Protein AF-A0A822G368-F1 (afdb_monomer_lite)

Secondary structure (DSSP, 8-state):
--HHHHHHHHHHHHHHHHHHHHHHHHHHHGGG-S-HHHHHHHHHHHHHHHHTT---TTHHHHHHHHHHGGG-S-HHHHHHHHHHHHHHH-

Radius of gyration: 15.66 Å; chains: 1; bounding box: 39×20×45 Å

Structure (mmCIF, N/CA/C/O backbone):
data_AF-A0A822G368-F1
#
_entry.id   AF-A0A822G368-F1
#
loop_
_atom_site.group_PDB
_atom_site.id
_atom_site.type_symbol
_atom_site.label_atom_id
_atom_site.label_alt_id
_atom_site.label_comp_id
_atom_site.label_asym_id
_atom_site.label_entity_id
_atom_site.label_seq_id
_atom_site.pdbx_PDB_ins_code
_atom_site.Cartn_x
_atom_site.Cartn_y
_atom_site.Cartn_z
_atom_site.occupancy
_atom_site.B_iso_or_equiv
_atom_site.auth_seq_id
_atom_site.auth_comp_id
_atom_site.auth_asym_id
_atom_site.auth_atom_id
_atom_site.pdbx_PDB_model_num
ATOM 1 N N . MET A 1 1 ? 26.615 -3.700 -20.131 1.00 64.62 1 MET A N 1
ATOM 2 C CA . MET A 1 1 ? 25.174 -3.724 -20.439 1.00 64.62 1 MET A CA 1
ATOM 3 C C . MET A 1 1 ? 24.980 -3.036 -21.778 1.00 64.62 1 MET A C 1
ATOM 5 O O . MET A 1 1 ? 25.448 -1.912 -21.935 1.00 64.62 1 MET A O 1
ATOM 9 N N . ARG A 1 2 ? 24.427 -3.733 -22.770 1.00 90.06 2 ARG A N 1
ATOM 10 C CA . ARG A 1 2 ? 24.129 -3.164 -24.095 1.00 90.06 2 ARG A CA 1
ATOM 11 C C . ARG A 1 2 ? 22.932 -2.220 -23.975 1.00 90.06 2 ARG A C 1
ATOM 13 O O . ARG A 1 2 ? 22.080 -2.439 -23.123 1.00 90.06 2 ARG A O 1
ATOM 20 N N . VAL A 1 3 ? 22.843 -1.196 -24.825 1.00 91.75 3 VAL A N 1
ATOM 21 C CA . VAL A 1 3 ? 21.751 -0.195 -24.785 1.00 91.75 3 VAL A CA 1
ATOM 22 C C . VAL A 1 3 ? 20.364 -0.855 -24.792 1.00 91.75 3 VAL A C 1
ATOM 24 O O . VAL A 1 3 ? 19.478 -0.434 -24.055 1.00 91.75 3 VAL A O 1
ATOM 27 N N . GLU A 1 4 ? 20.195 -1.937 -25.550 1.00 94.12 4 GLU A N 1
ATOM 28 C CA . GLU A 1 4 ? 18.952 -2.718 -25.622 1.00 94.12 4 GLU A CA 1
ATOM 29 C C . GLU A 1 4 ? 18.547 -3.338 -24.273 1.00 94.12 4 GLU A C 1
ATOM 31 O O . GLU A 1 4 ? 17.373 -3.306 -23.910 1.00 94.12 4 GLU A O 1
ATOM 36 N N . GLU A 1 5 ? 19.514 -3.838 -23.498 1.00 95.25 5 GLU A N 1
ATOM 37 C CA . GLU A 1 5 ? 19.284 -4.411 -22.163 1.00 95.25 5 GLU A CA 1
ATOM 38 C C . GLU A 1 5 ? 18.853 -3.327 -21.168 1.00 95.25 5 GLU A C 1
ATOM 40 O O . GLU A 1 5 ? 17.982 -3.556 -20.333 1.00 95.25 5 GLU A O 1
ATOM 45 N N . ILE A 1 6 ? 19.419 -2.120 -21.293 1.00 94.94 6 ILE A N 1
ATOM 46 C CA . ILE A 1 6 ? 19.026 -0.963 -20.478 1.00 94.94 6 ILE A CA 1
ATOM 47 C C . ILE A 1 6 ? 17.570 -0.586 -20.770 1.00 94.94 6 ILE A C 1
ATOM 49 O O . ILE A 1 6 ? 16.773 -0.408 -19.852 1.00 94.94 6 ILE A O 1
ATOM 53 N N . VAL A 1 7 ? 17.205 -0.496 -22.052 1.00 96.19 7 VAL A N 1
ATOM 54 C CA . VAL A 1 7 ? 15.834 -0.173 -22.473 1.00 96.19 7 VAL A CA 1
ATOM 55 C C . VAL A 1 7 ? 14.841 -1.232 -21.989 1.00 96.19 7 VAL A C 1
ATOM 57 O O . VAL A 1 7 ? 13.755 -0.873 -21.537 1.00 96.19 7 VAL A O 1
ATOM 60 N N . ALA A 1 8 ? 15.197 -2.518 -22.057 1.00 96.75 8 ALA A N 1
ATOM 61 C CA . ALA A 1 8 ? 14.363 -3.598 -21.535 1.00 96.75 8 ALA A CA 1
ATOM 62 C C . ALA A 1 8 ? 14.139 -3.462 -20.019 1.00 96.75 8 ALA A C 1
ATOM 64 O O . ALA A 1 8 ? 12.995 -3.480 -19.572 1.00 96.75 8 ALA A O 1
ATOM 65 N N . LEU A 1 9 ? 15.202 -3.201 -19.253 1.00 96.94 9 LEU A N 1
ATOM 66 C CA . LEU A 1 9 ? 15.114 -3.000 -17.805 1.00 96.94 9 LEU A CA 1
ATOM 67 C C . LEU A 1 9 ? 14.185 -1.833 -17.432 1.00 96.94 9 LEU A C 1
ATOM 69 O O . LEU A 1 9 ? 13.368 -1.956 -16.521 1.00 96.94 9 LEU A O 1
ATOM 73 N N . TYR A 1 10 ? 14.266 -0.708 -18.148 1.00 95.50 10 TYR A N 1
ATOM 74 C CA . TYR A 1 10 ? 13.356 0.418 -17.916 1.00 95.50 10 TYR A CA 1
ATOM 75 C C . TYR A 1 10 ? 11.902 0.078 -18.256 1.00 95.50 10 TYR A C 1
ATOM 77 O O . TYR A 1 10 ? 11.000 0.496 -17.532 1.00 95.50 10 TYR A O 1
ATOM 85 N N . LYS A 1 11 ? 11.654 -0.692 -19.324 1.00 97.12 11 LYS A N 1
ATOM 86 C CA . LYS A 1 11 ? 10.299 -1.149 -19.672 1.00 97.12 11 LYS A CA 1
ATOM 87 C C . LYS A 1 11 ? 9.710 -2.053 -18.593 1.00 97.12 11 LYS A C 1
ATOM 89 O O . LYS A 1 11 ? 8.545 -1.882 -18.242 1.00 97.12 11 LYS A O 1
ATOM 94 N N . ASP A 1 12 ? 10.509 -2.961 -18.044 1.00 97.19 12 ASP A N 1
ATOM 95 C CA . ASP A 1 12 ? 10.078 -3.827 -16.946 1.00 97.19 12 ASP A CA 1
ATOM 96 C C . ASP A 1 12 ? 9.780 -3.014 -15.681 1.00 97.19 12 ASP A C 1
ATOM 98 O O . ASP A 1 12 ? 8.761 -3.240 -15.028 1.00 97.19 12 ASP A O 1
ATOM 102 N N . GLY A 1 13 ? 10.608 -2.007 -15.382 1.00 94.12 13 GLY A N 1
ATOM 103 C CA . GLY A 1 13 ? 10.362 -1.069 -14.287 1.00 94.12 13 GLY A CA 1
ATOM 104 C C . GLY A 1 13 ? 9.054 -0.287 -14.447 1.00 94.12 13 GLY A C 1
ATOM 105 O O . GLY A 1 13 ? 8.279 -0.193 -13.498 1.00 94.12 13 GLY A O 1
ATOM 106 N N . LEU A 1 14 ? 8.765 0.225 -15.648 1.00 93.81 14 LEU A N 1
ATOM 107 C CA . LEU A 1 14 ? 7.497 0.909 -15.934 1.00 93.81 14 LEU A CA 1
ATOM 108 C C . LEU A 1 14 ? 6.298 -0.032 -15.783 1.00 93.81 14 LEU A C 1
ATOM 110 O O . LEU A 1 14 ? 5.330 0.310 -15.114 1.00 93.81 14 LEU A O 1
ATOM 114 N N . ARG A 1 15 ? 6.393 -1.256 -16.314 1.00 96.31 15 ARG A N 1
ATOM 115 C CA . ARG A 1 15 ? 5.332 -2.260 -16.172 1.00 96.31 15 ARG A CA 1
ATOM 116 C C . ARG A 1 15 ? 5.074 -2.624 -14.709 1.00 96.31 15 ARG A C 1
ATOM 118 O O . ARG A 1 15 ? 3.931 -2.848 -14.322 1.00 96.31 15 ARG A O 1
ATOM 125 N N . PHE A 1 16 ? 6.124 -2.703 -13.897 1.00 93.81 16 PHE A N 1
ATOM 126 C CA . PHE A 1 16 ? 5.991 -2.921 -12.461 1.00 93.81 16 PHE A CA 1
ATOM 127 C C . PHE A 1 16 ? 5.252 -1.763 -11.779 1.00 93.81 16 PHE A C 1
ATOM 129 O O . PHE A 1 16 ? 4.344 -2.009 -10.987 1.00 93.81 16 PHE A O 1
ATOM 136 N N . MET A 1 17 ? 5.575 -0.515 -12.133 1.00 92.56 17 MET A N 1
ATOM 137 C CA . MET A 1 17 ? 4.870 0.663 -11.618 1.00 92.56 17 MET A CA 1
ATOM 138 C C . MET A 1 17 ? 3.383 0.664 -11.995 1.00 92.56 17 MET A C 1
ATOM 140 O O . MET A 1 17 ? 2.547 0.889 -11.121 1.00 92.56 17 MET A O 1
ATOM 144 N N . ASP A 1 18 ? 3.046 0.316 -13.239 1.00 92.19 18 ASP A N 1
ATOM 145 C CA . ASP A 1 18 ? 1.652 0.217 -13.695 1.00 92.19 18 ASP A CA 1
ATOM 146 C C . ASP A 1 18 ? 0.856 -0.830 -12.899 1.00 92.19 18 ASP A C 1
ATOM 148 O O . ASP A 1 18 ? -0.324 -0.637 -12.594 1.00 92.19 18 ASP A O 1
ATOM 152 N N . LEU A 1 19 ? 1.486 -1.958 -12.553 1.00 93.62 19 LEU A N 1
ATOM 153 C CA . LEU A 1 19 ? 0.855 -3.001 -11.741 1.00 93.62 19 LEU A CA 1
ATOM 154 C C . LEU A 1 19 ? 0.618 -2.536 -10.303 1.00 93.62 19 LEU A C 1
ATOM 156 O O . LEU A 1 19 ? -0.429 -2.839 -9.731 1.00 93.62 19 LEU A O 1
ATOM 160 N N . ILE A 1 20 ? 1.559 -1.788 -9.723 1.00 93.25 20 ILE A N 1
ATOM 161 C CA . ILE A 1 20 ? 1.384 -1.210 -8.389 1.00 93.25 20 ILE A CA 1
ATOM 162 C C . ILE A 1 20 ? 0.247 -0.184 -8.399 1.00 93.25 20 ILE A C 1
ATOM 164 O O . ILE A 1 20 ? -0.569 -0.181 -7.478 1.00 93.25 20 ILE A O 1
ATOM 168 N N . GLU A 1 21 ? 0.162 0.671 -9.419 1.00 90.88 21 GLU A N 1
ATOM 169 C CA . GLU A 1 21 ? -0.921 1.654 -9.532 1.00 90.88 21 GLU A CA 1
ATOM 170 C C . GLU A 1 21 ? -2.297 0.976 -9.601 1.00 90.88 21 GLU A C 1
ATOM 172 O O . GLU A 1 21 ? -3.226 1.375 -8.896 1.00 90.88 21 GLU A O 1
ATOM 177 N N . GLN A 1 22 ? -2.421 -0.096 -10.384 1.00 91.19 22 GLN A N 1
ATOM 178 C CA . GLN A 1 22 ? -3.647 -0.897 -10.439 1.00 91.19 22 GLN A CA 1
ATOM 179 C C . GLN A 1 22 ? -3.950 -1.559 -9.089 1.00 91.19 22 GLN A C 1
ATOM 181 O O . GLN A 1 22 ? -5.083 -1.509 -8.608 1.00 91.19 22 GLN A O 1
ATOM 186 N N . ALA A 1 23 ? -2.935 -2.131 -8.435 1.00 91.56 23 ALA A N 1
ATOM 187 C CA . ALA A 1 23 ? -3.083 -2.740 -7.118 1.00 91.56 23 ALA A CA 1
ATOM 188 C C . ALA A 1 23 ? -3.518 -1.720 -6.056 1.00 91.56 23 ALA A C 1
ATOM 190 O O . ALA A 1 23 ? -4.326 -2.061 -5.194 1.00 91.56 23 ALA A O 1
ATOM 191 N N . ASN A 1 24 ? -3.054 -0.469 -6.140 1.00 90.75 24 ASN A N 1
ATOM 192 C CA . ASN A 1 24 ? -3.387 0.590 -5.188 1.00 90.75 24 ASN A CA 1
ATOM 193 C C . ASN A 1 24 ? -4.905 0.733 -4.993 1.00 90.75 24 AS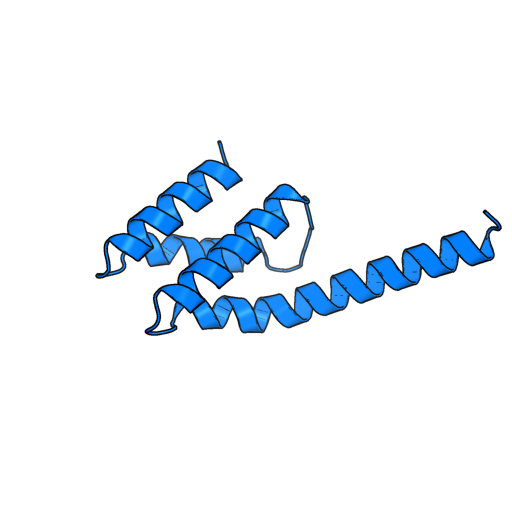N A C 1
ATOM 195 O O . ASN A 1 24 ? -5.379 0.782 -3.860 1.00 90.75 24 ASN A O 1
ATOM 199 N N . GLN A 1 25 ? -5.681 0.720 -6.082 1.00 85.88 25 GLN A N 1
ATOM 200 C CA . GLN A 1 25 ? -7.143 0.826 -6.007 1.00 85.88 25 GLN A CA 1
ATOM 201 C C . GLN A 1 25 ? -7.772 -0.328 -5.215 1.00 85.88 25 GLN A C 1
ATOM 203 O O . GLN A 1 25 ? -8.704 -0.119 -4.439 1.00 85.88 25 GLN A O 1
ATOM 208 N N . HIS A 1 26 ? -7.247 -1.542 -5.375 1.00 90.75 26 HIS A N 1
ATOM 209 C CA . HIS A 1 26 ? -7.718 -2.713 -4.642 1.00 90.75 26 HIS A CA 1
ATOM 210 C C . HIS A 1 26 ? -7.292 -2.680 -3.173 1.00 90.75 26 HIS A C 1
ATOM 212 O O . HIS A 1 26 ? -8.092 -3.010 -2.300 1.00 90.75 26 HIS A O 1
ATOM 218 N N . VAL A 1 27 ? -6.065 -2.240 -2.893 1.00 93.62 27 VAL A N 1
ATOM 219 C CA . VAL A 1 27 ? -5.526 -2.172 -1.530 1.00 93.62 27 VAL A CA 1
ATOM 220 C C . VAL A 1 27 ? -6.250 -1.116 -0.693 1.00 93.62 27 VAL A C 1
ATOM 222 O O . VAL A 1 27 ? -6.541 -1.373 0.470 1.00 93.62 27 VAL A O 1
ATOM 225 N N . VAL A 1 28 ? -6.632 0.028 -1.271 1.00 92.50 28 VAL A N 1
ATOM 226 C CA . VAL A 1 28 ? -7.447 1.036 -0.563 1.00 92.50 28 VAL A CA 1
ATOM 227 C C . VAL A 1 28 ? -8.767 0.447 -0.056 1.00 92.50 28 VAL A C 1
ATOM 229 O O . VAL A 1 28 ? -9.218 0.795 1.033 1.00 92.50 28 VAL A O 1
ATOM 232 N N . ASN A 1 29 ? -9.382 -0.482 -0.793 1.00 91.12 29 ASN A N 1
ATOM 233 C CA . ASN A 1 29 ? -10.638 -1.100 -0.362 1.00 91.12 29 ASN A CA 1
ATOM 234 C C . ASN A 1 29 ? -10.470 -1.987 0.881 1.00 91.12 29 ASN A C 1
ATOM 236 O O . ASN A 1 29 ? -11.431 -2.164 1.632 1.00 91.12 29 ASN A O 1
ATOM 240 N N . LEU A 1 30 ? -9.260 -2.495 1.137 1.00 92.31 30 LEU A N 1
ATOM 241 C CA . LEU A 1 30 ? -8.962 -3.308 2.318 1.00 92.31 30 LEU A CA 1
ATOM 242 C C . LEU A 1 30 ? -9.027 -2.507 3.622 1.00 92.31 30 LEU A C 1
ATOM 244 O O . LEU A 1 30 ? -9.189 -3.106 4.677 1.00 92.31 30 LEU A O 1
ATOM 248 N N . PHE A 1 31 ? -8.993 -1.172 3.569 1.00 90.00 31 PHE A N 1
ATOM 249 C CA . PHE A 1 31 ? -9.238 -0.318 4.737 1.00 90.00 31 PHE A CA 1
ATOM 250 C C . PHE A 1 31 ? -10.628 -0.505 5.350 1.00 90.00 31 PHE A C 1
ATOM 252 O O . PHE A 1 31 ? -10.813 -0.263 6.537 1.00 90.00 31 PHE A O 1
ATOM 259 N N . ASN A 1 32 ? -11.597 -0.946 4.547 1.00 86.56 32 ASN A N 1
ATOM 260 C CA . ASN A 1 32 ? -12.948 -1.252 5.009 1.00 86.56 32 ASN A CA 1
ATOM 261 C C . ASN A 1 32 ? -13.134 -2.746 5.318 1.00 86.56 32 ASN A C 1
ATOM 263 O O . ASN A 1 32 ? -14.264 -3.183 5.543 1.00 86.56 32 ASN A O 1
ATOM 267 N N . SER A 1 33 ? -12.062 -3.548 5.288 1.00 88.00 33 SER A N 1
ATOM 268 C CA . SER A 1 33 ? -12.156 -4.966 5.622 1.00 88.00 33 SER A CA 1
ATOM 269 C C . SER A 1 33 ? -12.507 -5.140 7.104 1.00 88.00 33 SER A C 1
ATOM 271 O O . SER A 1 33 ? -11.953 -4.442 7.957 1.00 88.00 33 SER A O 1
ATOM 273 N N . PRO A 1 34 ? -13.388 -6.095 7.454 1.00 79.75 34 PRO A N 1
ATOM 274 C CA . PRO A 1 34 ? -13.658 -6.431 8.848 1.00 79.75 34 PRO A CA 1
ATOM 275 C C . PRO A 1 34 ? -12.479 -7.150 9.519 1.00 79.75 34 PRO A C 1
ATOM 277 O O . PRO A 1 34 ? -12.522 -7.380 10.728 1.00 79.75 34 PRO A O 1
ATOM 280 N N . THR A 1 35 ? -11.448 -7.553 8.764 1.00 86.00 35 THR A N 1
ATOM 281 C CA . THR A 1 35 ? -10.292 -8.250 9.326 1.00 86.00 35 THR A CA 1
ATOM 282 C C . THR A 1 35 ? -9.140 -7.283 9.593 1.00 86.00 35 THR A C 1
ATOM 284 O O . THR A 1 35 ? -8.685 -6.538 8.725 1.00 86.00 35 THR A O 1
ATOM 287 N N . LEU A 1 36 ? -8.606 -7.343 10.815 1.00 85.00 36 LEU A N 1
ATOM 288 C CA . LEU A 1 36 ? -7.415 -6.585 11.201 1.00 85.00 36 LEU A CA 1
ATOM 289 C C . LEU A 1 36 ? -6.212 -6.909 10.301 1.00 85.00 36 LEU A C 1
ATOM 291 O O . LEU A 1 36 ? -5.391 -6.037 10.019 1.00 85.00 36 LEU A O 1
ATOM 295 N N . ALA A 1 37 ? -6.101 -8.166 9.860 1.00 90.00 37 ALA A N 1
ATOM 296 C CA . ALA A 1 37 ? -5.005 -8.626 9.017 1.00 90.00 37 ALA A CA 1
ATOM 297 C C . ALA A 1 37 ? -4.974 -7.888 7.672 1.00 90.00 37 ALA A C 1
ATOM 299 O O . ALA A 1 37 ? -3.910 -7.405 7.285 1.00 90.00 37 ALA A O 1
ATOM 300 N N . ASP A 1 38 ? -6.123 -7.739 7.009 1.00 91.06 38 ASP A N 1
ATOM 301 C CA . ASP A 1 38 ? -6.215 -7.035 5.726 1.00 91.06 38 ASP A CA 1
ATOM 302 C C . ASP A 1 38 ? -5.893 -5.548 5.886 1.00 91.06 38 ASP A C 1
ATOM 304 O O . ASP A 1 38 ? -5.093 -5.002 5.127 1.00 91.06 38 ASP A O 1
ATOM 308 N N . CYS A 1 39 ? -6.450 -4.903 6.920 1.00 88.44 39 CYS A N 1
ATOM 309 C CA . CYS A 1 39 ? -6.143 -3.509 7.240 1.00 88.44 39 CYS A CA 1
ATOM 310 C C . CYS A 1 39 ? -4.642 -3.310 7.463 1.00 88.44 39 CYS A C 1
ATOM 312 O O . CYS A 1 39 ? -4.046 -2.390 6.907 1.00 88.44 39 CYS A O 1
ATOM 314 N N . LYS A 1 40 ? -4.001 -4.193 8.236 1.00 89.56 40 LYS A N 1
ATOM 315 C CA . LYS A 1 40 ? -2.564 -4.106 8.505 1.00 89.56 40 LYS A CA 1
ATOM 316 C C . LYS A 1 40 ? -1.730 -4.301 7.238 1.00 89.56 40 LYS A C 1
ATOM 318 O O . LYS A 1 40 ? -0.808 -3.527 7.005 1.00 89.56 40 LYS A O 1
ATOM 323 N N . GLN A 1 41 ? -2.072 -5.281 6.403 1.00 92.25 41 GLN A N 1
ATOM 324 C CA . GLN A 1 41 ? -1.385 -5.500 5.127 1.00 92.25 41 GLN A CA 1
ATOM 325 C C . GLN A 1 41 ? -1.526 -4.298 4.187 1.00 92.25 41 GLN A C 1
ATOM 327 O O . GLN A 1 41 ? -0.554 -3.904 3.542 1.00 92.25 41 GLN A O 1
ATOM 332 N N . ALA A 1 42 ? -2.706 -3.675 4.147 1.00 93.50 42 ALA A N 1
ATOM 333 C CA . ALA A 1 42 ? -2.929 -2.466 3.368 1.00 93.50 42 ALA A CA 1
ATOM 334 C C . ALA A 1 42 ? -2.080 -1.297 3.877 1.00 93.50 42 ALA A C 1
ATOM 336 O O . ALA A 1 42 ? -1.446 -0.597 3.093 1.00 93.50 42 ALA A O 1
ATOM 337 N N . VAL A 1 43 ? -2.005 -1.114 5.193 1.00 92.06 43 VAL A N 1
ATOM 338 C CA . VAL A 1 43 ? -1.157 -0.091 5.814 1.00 92.06 43 VAL A CA 1
ATOM 339 C C . VAL A 1 43 ? 0.321 -0.322 5.497 1.00 92.06 43 VAL A C 1
ATOM 341 O O . VAL A 1 43 ? 1.007 0.604 5.061 1.00 92.06 43 VAL A O 1
ATOM 344 N N . ASP A 1 44 ? 0.807 -1.555 5.652 1.00 92.56 44 ASP A N 1
ATOM 345 C CA . ASP A 1 44 ? 2.195 -1.916 5.354 1.00 92.56 44 ASP A CA 1
ATOM 346 C C . ASP A 1 44 ? 2.539 -1.669 3.875 1.00 92.56 44 ASP A C 1
ATOM 348 O O . ASP A 1 44 ? 3.634 -1.191 3.566 1.00 92.56 44 ASP A O 1
ATOM 352 N N . PHE A 1 45 ? 1.598 -1.907 2.955 1.00 93.75 45 PHE A N 1
ATOM 353 C CA . PHE A 1 45 ? 1.754 -1.551 1.543 1.00 93.75 45 PHE A CA 1
ATOM 354 C C . PHE A 1 45 ? 2.046 -0.052 1.365 1.00 93.75 45 PHE A C 1
ATOM 356 O O . PHE A 1 45 ? 3.045 0.300 0.736 1.00 93.75 45 PHE A O 1
ATOM 363 N N . PHE A 1 46 ? 1.260 0.842 1.974 1.00 92.12 46 PHE A N 1
ATOM 364 C CA . PHE A 1 46 ? 1.475 2.293 1.861 1.00 92.12 46 PHE A CA 1
ATOM 365 C C . PHE A 1 46 ? 2.753 2.785 2.545 1.00 92.12 46 PHE A C 1
ATOM 367 O O . PHE A 1 46 ? 3.427 3.675 2.017 1.00 92.12 46 PHE A O 1
ATOM 374 N N . VAL A 1 47 ? 3.122 2.193 3.685 1.00 92.00 47 VAL A N 1
ATOM 375 C CA . VAL A 1 47 ? 4.407 2.473 4.345 1.00 92.00 47 VAL A CA 1
ATOM 376 C C . VAL A 1 47 ? 5.567 2.107 3.418 1.00 92.00 47 VAL A C 1
ATOM 378 O O . VAL A 1 47 ? 6.482 2.910 3.234 1.00 92.00 47 VAL A O 1
ATOM 381 N N . ASN A 1 48 ? 5.505 0.939 2.774 1.00 92.19 48 ASN A N 1
ATOM 382 C CA . ASN A 1 48 ? 6.538 0.492 1.843 1.00 92.19 48 ASN A CA 1
ATOM 383 C C . ASN A 1 48 ? 6.615 1.375 0.593 1.00 92.19 48 ASN A C 1
ATOM 385 O O . ASN A 1 48 ? 7.714 1.754 0.192 1.00 92.19 48 ASN A O 1
ATOM 389 N N . LEU A 1 49 ? 5.478 1.772 0.009 1.00 91.75 49 LEU A N 1
ATOM 390 C CA . LEU A 1 49 ? 5.469 2.704 -1.127 1.00 91.75 49 LEU A CA 1
ATOM 391 C C . LEU A 1 49 ? 6.215 4.003 -0.802 1.00 91.75 49 LEU A C 1
ATOM 393 O O . LEU A 1 49 ? 7.015 4.485 -1.607 1.00 91.75 49 LEU A O 1
ATOM 397 N N . ARG A 1 50 ? 5.996 4.547 0.400 1.00 89.62 50 ARG A N 1
ATOM 398 C CA . ARG A 1 50 ? 6.695 5.745 0.874 1.00 89.62 50 ARG A CA 1
ATOM 399 C C . ARG A 1 50 ? 8.171 5.493 1.154 1.00 89.62 50 ARG A C 1
ATOM 401 O O . ARG A 1 50 ? 8.995 6.299 0.728 1.00 89.62 50 ARG A O 1
ATOM 408 N N .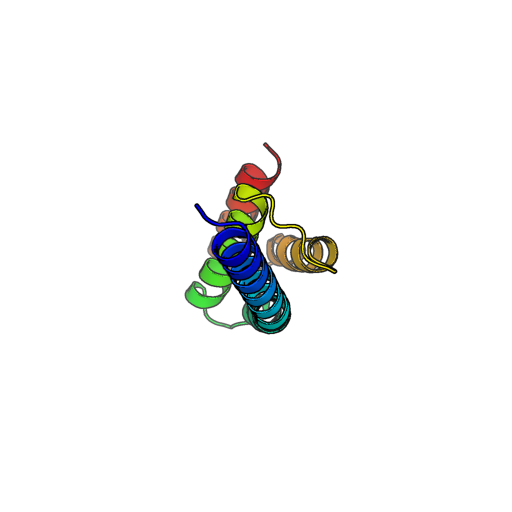 HIS A 1 51 ? 8.509 4.374 1.793 1.00 90.25 51 HIS A N 1
ATOM 409 C CA . HIS A 1 51 ? 9.893 3.978 2.058 1.00 90.25 51 HIS A CA 1
ATOM 410 C C . HIS A 1 51 ? 10.723 3.892 0.767 1.00 90.25 51 HIS A C 1
ATOM 412 O O . HIS A 1 51 ? 11.813 4.457 0.689 1.00 90.25 51 HIS A O 1
ATOM 418 N N . TYR A 1 52 ? 10.169 3.270 -0.277 1.00 90.06 52 TYR A N 1
ATOM 419 C CA . TYR A 1 52 ? 10.805 3.160 -1.593 1.00 90.06 52 TYR A CA 1
ATOM 420 C C . TYR A 1 52 ? 10.665 4.418 -2.463 1.00 90.06 52 TYR A C 1
ATOM 422 O O . TYR A 1 52 ? 11.144 4.429 -3.596 1.00 90.06 52 TYR A O 1
ATOM 430 N N . ARG A 1 53 ? 10.038 5.487 -1.949 1.00 88.62 53 ARG A N 1
ATOM 431 C CA . ARG A 1 53 ? 9.787 6.753 -2.662 1.00 88.62 53 ARG A CA 1
ATOM 432 C C . ARG A 1 53 ? 9.091 6.553 -4.009 1.00 88.62 53 ARG A C 1
ATOM 434 O O . ARG A 1 53 ? 9.339 7.291 -4.962 1.00 88.62 53 ARG A O 1
ATOM 441 N N . LEU A 1 54 ? 8.216 5.554 -4.082 1.00 87.75 54 LEU A N 1
ATOM 442 C CA . LEU A 1 54 ? 7.438 5.280 -5.278 1.00 87.75 54 LEU A CA 1
ATOM 443 C C . LEU A 1 54 ? 6.365 6.356 -5.416 1.00 87.75 54 LEU A C 1
ATOM 445 O O . LEU A 1 54 ? 5.529 6.555 -4.532 1.00 87.75 54 LEU A O 1
ATOM 449 N N . VAL A 1 55 ? 6.418 7.076 -6.532 1.00 82.12 55 VAL A N 1
ATOM 450 C CA . VAL A 1 55 ? 5.445 8.114 -6.858 1.00 82.12 55 VAL A CA 1
ATOM 451 C C . VAL A 1 55 ? 4.358 7.466 -7.698 1.00 82.12 55 VAL A C 1
ATOM 453 O O . VAL A 1 55 ? 4.581 7.142 -8.860 1.00 82.12 55 VAL A O 1
ATOM 456 N N . LEU A 1 56 ? 3.194 7.263 -7.088 1.00 84.69 56 LEU A N 1
ATOM 457 C CA . LEU A 1 56 ? 1.995 6.808 -7.780 1.00 84.69 56 LEU A CA 1
ATOM 458 C C . LEU A 1 56 ? 0.990 7.955 -7.877 1.00 84.69 56 LEU A C 1
ATOM 460 O O . LEU A 1 56 ? 0.880 8.757 -6.936 1.00 84.69 56 LEU A O 1
ATOM 464 N N . PRO A 1 57 ? 0.199 8.008 -8.955 1.00 82.62 57 PRO A N 1
ATOM 465 C CA . PRO A 1 57 ? -0.978 8.857 -9.002 1.00 82.62 57 PRO A CA 1
ATOM 466 C C . PRO A 1 57 ? -1.889 8.592 -7.793 1.00 82.62 57 PRO A C 1
ATOM 468 O O . PRO A 1 57 ? -2.110 7.453 -7.388 1.00 82.62 57 PRO A O 1
ATOM 471 N N . ASN A 1 58 ? -2.420 9.658 -7.192 1.00 83.88 58 ASN A N 1
ATOM 472 C CA . ASN A 1 58 ? -3.400 9.599 -6.095 1.00 83.88 58 ASN A CA 1
ATOM 473 C C . ASN A 1 58 ? -2.932 8.919 -4.788 1.00 83.88 58 ASN A C 1
ATOM 475 O O . ASN A 1 58 ? -3.759 8.618 -3.918 1.00 83.88 58 ASN A O 1
ATOM 479 N N . ILE A 1 59 ? -1.623 8.732 -4.576 1.00 87.69 59 ILE A N 1
ATOM 480 C CA . ILE A 1 59 ? -1.119 8.159 -3.316 1.00 87.69 59 ILE A CA 1
ATOM 481 C C . ILE A 1 59 ? -1.495 9.016 -2.098 1.00 87.69 59 ILE A C 1
ATOM 483 O O . ILE A 1 59 ? -1.882 8.484 -1.064 1.00 87.69 59 ILE A O 1
ATOM 487 N N . GLU A 1 60 ? -1.490 10.346 -2.235 1.00 88.69 60 GLU A N 1
ATOM 488 C CA . GLU A 1 60 ? -1.896 11.264 -1.161 1.00 88.69 60 GLU A CA 1
ATOM 489 C C . GLU A 1 60 ? -3.366 11.088 -0.771 1.00 88.69 60 GLU A C 1
ATOM 491 O O . GLU A 1 60 ? -3.713 11.160 0.406 1.00 88.69 60 GLU A O 1
ATOM 496 N N . GLN A 1 61 ? -4.244 10.832 -1.745 1.00 91.06 61 GLN A N 1
ATOM 497 C CA . GLN A 1 61 ? -5.652 10.546 -1.469 1.00 91.06 61 GLN A CA 1
ATOM 498 C C . GLN A 1 61 ? -5.789 9.231 -0.695 1.00 91.06 61 GLN A C 1
ATOM 500 O O . GLN A 1 61 ? -6.535 9.163 0.279 1.00 91.06 61 GLN A O 1
ATOM 505 N N . SER A 1 62 ? -5.021 8.218 -1.090 1.00 91.62 62 SER A N 1
ATOM 506 C CA . SER A 1 62 ? -5.007 6.906 -0.437 1.00 91.62 62 SER A CA 1
ATOM 507 C C . SER A 1 62 ? -4.496 7.008 1.007 1.00 91.62 62 SER A C 1
ATOM 509 O O . SER A 1 62 ? -5.095 6.451 1.922 1.00 91.62 62 SER A O 1
ATOM 511 N N . LEU A 1 63 ? -3.462 7.818 1.247 1.00 91.44 63 LEU A N 1
ATOM 512 C CA . LEU A 1 63 ? -2.958 8.099 2.593 1.00 91.44 63 LEU A CA 1
ATOM 513 C C . LEU A 1 63 ? -3.964 8.873 3.449 1.00 91.44 63 LEU A C 1
ATOM 515 O O . LEU A 1 63 ? -4.085 8.593 4.635 1.00 91.44 63 LEU A O 1
ATOM 519 N N . ARG A 1 64 ? -4.739 9.803 2.877 1.00 92.25 64 ARG A N 1
ATOM 520 C CA . ARG A 1 64 ? -5.829 10.467 3.618 1.00 92.25 64 ARG A CA 1
ATOM 521 C C . ARG A 1 64 ? -6.915 9.484 4.050 1.00 92.25 64 ARG A C 1
ATOM 523 O O . ARG A 1 64 ? -7.430 9.613 5.157 1.00 92.25 64 ARG A O 1
ATOM 530 N N . LEU A 1 65 ? -7.243 8.506 3.205 1.00 92.31 65 LEU A N 1
ATOM 531 C CA . LEU A 1 65 ? -8.165 7.425 3.566 1.00 92.31 65 LEU A CA 1
ATOM 532 C C . LEU A 1 65 ? -7.566 6.521 4.647 1.00 92.31 65 LEU A C 1
ATOM 534 O O . LEU A 1 65 ? -8.255 6.174 5.593 1.00 92.31 65 LEU A O 1
ATOM 538 N N . MET A 1 66 ? -6.271 6.214 4.574 1.00 93.06 66 MET A N 1
ATOM 539 C CA . MET A 1 66 ? -5.583 5.490 5.645 1.00 93.06 66 MET A CA 1
ATOM 540 C C . MET A 1 66 ? -5.633 6.265 6.970 1.00 93.06 66 MET A C 1
ATOM 542 O O . MET A 1 66 ? -5.867 5.683 8.021 1.00 93.06 66 MET A O 1
ATOM 546 N N . PHE A 1 67 ? -5.454 7.589 6.936 1.00 92.94 67 PHE A N 1
ATOM 547 C CA . PHE A 1 67 ? -5.487 8.428 8.136 1.00 92.94 67 PHE A CA 1
ATOM 548 C C . PHE A 1 67 ? -6.841 8.386 8.853 1.00 92.94 67 PHE A C 1
ATOM 550 O O . PHE A 1 67 ? -6.878 8.425 10.080 1.00 92.94 67 PHE A O 1
ATOM 557 N N . SER A 1 68 ? -7.958 8.276 8.123 1.00 91.81 68 SER A N 1
ATOM 558 C CA . SER A 1 68 ? -9.289 8.247 8.746 1.00 91.81 68 SER A CA 1
ATOM 559 C C . SER A 1 68 ? -9.509 7.016 9.633 1.00 91.81 68 SER A C 1
ATOM 561 O O . SER A 1 68 ? -10.321 7.074 10.557 1.00 91.81 68 SER A O 1
ATOM 563 N N . LEU A 1 69 ? -8.733 5.945 9.432 1.00 90.38 6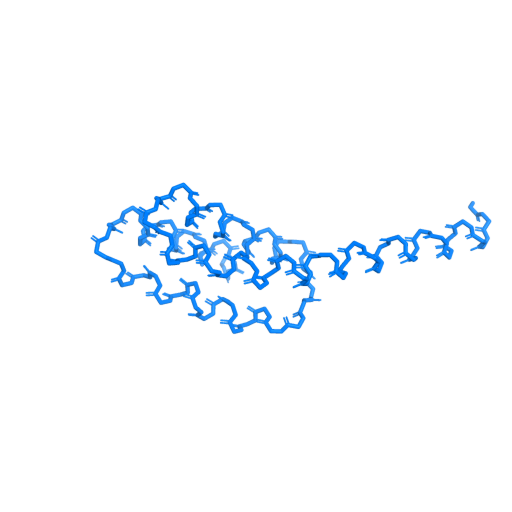9 LEU A N 1
ATOM 564 C CA . LEU A 1 69 ? -8.770 4.731 10.250 1.00 90.38 69 LEU A CA 1
ATOM 565 C C . LEU A 1 69 ? -8.279 4.940 11.690 1.00 90.38 69 LEU A C 1
ATOM 567 O O . 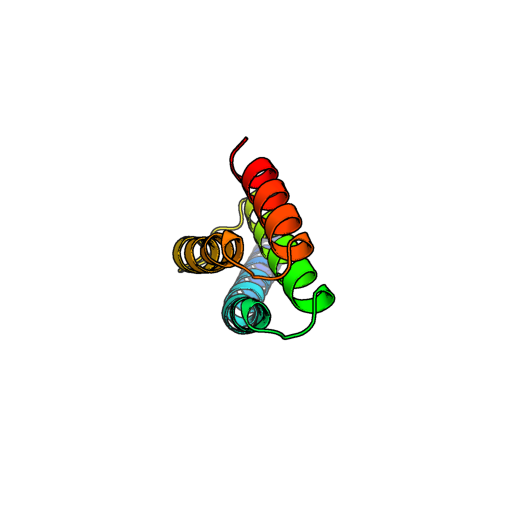LEU A 1 69 ? -8.503 4.076 12.535 1.00 90.38 69 LEU A O 1
ATOM 571 N N . ILE A 1 70 ? -7.673 6.091 12.012 1.00 91.38 70 ILE A N 1
ATOM 572 C CA . ILE A 1 70 ? -7.360 6.460 13.402 1.00 91.38 70 ILE A CA 1
ATOM 573 C C . ILE A 1 70 ? -8.616 6.539 14.284 1.00 91.38 70 ILE A C 1
ATOM 575 O O . ILE A 1 70 ? -8.530 6.392 15.500 1.00 91.38 70 ILE A O 1
ATOM 579 N N . TRP A 1 71 ? -9.785 6.735 13.669 1.00 90.88 71 TRP A N 1
ATOM 580 C CA . TRP A 1 71 ? -11.086 6.773 14.335 1.00 90.88 71 TRP A CA 1
ATOM 581 C C . TRP A 1 71 ? -11.776 5.406 14.402 1.00 90.88 71 TRP A C 1
ATOM 583 O O . TRP A 1 71 ? -12.961 5.338 14.728 1.00 90.88 71 TRP A O 1
ATOM 593 N N . SER A 1 72 ? -11.072 4.320 14.073 1.00 88.62 72 SER A N 1
ATOM 594 C CA . SER A 1 72 ? -11.616 2.971 14.204 1.00 88.62 72 SER A CA 1
ATOM 595 C C . 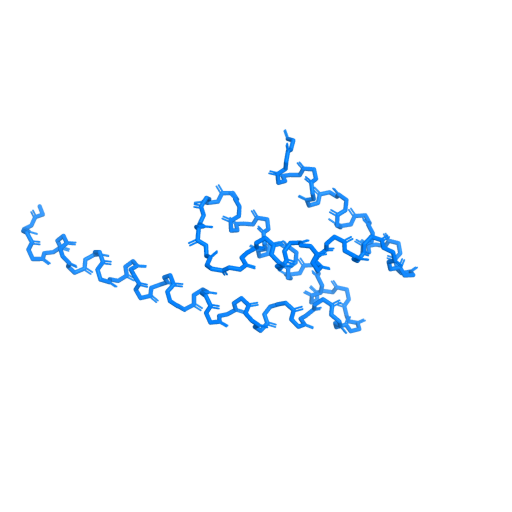SER A 1 72 ? -12.032 2.681 15.650 1.00 88.62 72 SER A C 1
ATOM 597 O O . SER A 1 72 ? -11.400 3.122 16.610 1.00 88.62 72 SER A O 1
ATOM 599 N N . VAL A 1 73 ? -13.100 1.899 15.815 1.00 87.62 73 VAL A N 1
ATOM 600 C CA . VAL A 1 73 ? -13.509 1.381 17.131 1.00 87.62 73 VAL A CA 1
ATOM 601 C C . VAL A 1 73 ? -12.493 0.349 17.639 1.00 87.62 73 VAL A C 1
ATOM 603 O O . VAL A 1 73 ? -12.330 0.164 18.847 1.00 87.62 73 VAL A O 1
ATOM 606 N N . ASP A 1 74 ? -11.779 -0.305 16.720 1.00 88.56 74 ASP A N 1
ATOM 607 C CA . ASP A 1 74 ? -10.705 -1.235 17.040 1.00 88.56 74 ASP A CA 1
ATOM 608 C C . ASP A 1 74 ? -9.403 -0.476 17.338 1.00 88.56 74 ASP A C 1
ATOM 610 O O . ASP A 1 74 ? -8.740 0.053 16.442 1.00 88.56 74 ASP A O 1
ATOM 614 N N . LYS A 1 75 ? -9.006 -0.481 18.615 1.00 90.56 75 LYS A N 1
ATOM 615 C CA . LYS A 1 75 ? -7.778 0.172 19.090 1.00 90.56 75 LYS A CA 1
ATOM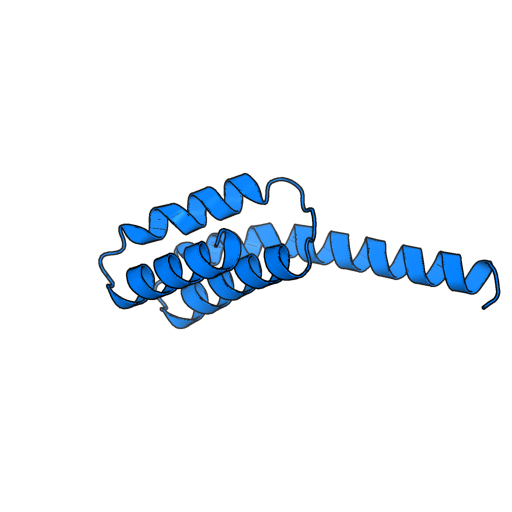 616 C C . LYS A 1 75 ? -6.517 -0.343 18.399 1.00 90.56 75 LYS A C 1
ATOM 618 O O . LYS A 1 75 ? -5.583 0.432 18.208 1.00 90.56 75 LYS A O 1
ATOM 623 N N . SER A 1 76 ? -6.484 -1.618 18.011 1.00 88.56 76 SER A N 1
ATOM 624 C CA . SER A 1 76 ? -5.317 -2.202 17.345 1.00 88.56 76 SER A CA 1
ATOM 625 C C . SER A 1 76 ? -5.103 -1.607 15.949 1.00 88.56 76 SER A C 1
ATOM 627 O O . SER A 1 76 ? -3.960 -1.380 15.547 1.00 88.56 76 SER A O 1
ATOM 629 N N . ILE A 1 77 ? -6.189 -1.254 15.247 1.00 87.69 77 ILE A N 1
ATOM 630 C CA . ILE A 1 77 ? -6.127 -0.509 13.984 1.00 87.69 77 ILE A CA 1
ATOM 631 C C . ILE A 1 77 ? -5.578 0.894 14.248 1.00 87.69 77 ILE A C 1
ATOM 633 O O . ILE A 1 77 ? -4.630 1.305 13.584 1.00 87.69 77 ILE A O 1
ATOM 637 N N . CYS A 1 78 ? -6.097 1.611 15.247 1.00 91.19 78 CYS A N 1
ATOM 638 C CA . CYS A 1 78 ? -5.623 2.961 15.571 1.00 91.19 78 CYS A CA 1
ATOM 639 C C . CYS A 1 78 ? -4.117 2.993 15.879 1.00 91.19 78 CYS A C 1
ATOM 641 O O . CYS A 1 78 ? -3.398 3.870 15.392 1.00 91.19 78 CYS A O 1
ATOM 643 N N . GLU A 1 79 ? -3.625 2.029 16.661 1.00 90.62 79 GLU A N 1
ATOM 644 C CA . GLU A 1 79 ? -2.201 1.889 16.982 1.00 90.62 79 GLU A CA 1
ATOM 645 C C . GLU A 1 79 ? -1.362 1.599 15.732 1.00 90.62 79 GLU A C 1
ATOM 647 O O . GLU A 1 79 ? -0.334 2.248 15.522 1.00 90.62 79 GLU A O 1
ATOM 652 N N . ALA A 1 80 ? -1.817 0.686 14.867 1.00 88.88 80 ALA A N 1
ATOM 653 C CA . ALA A 1 80 ? -1.134 0.365 13.617 1.00 88.88 80 ALA A CA 1
ATOM 654 C C . ALA A 1 80 ? -1.035 1.585 12.686 1.00 88.88 80 ALA A C 1
ATOM 656 O O . ALA A 1 80 ? 0.039 1.870 12.154 1.00 88.88 80 ALA A O 1
ATOM 657 N N . ILE A 1 81 ? -2.123 2.347 12.541 1.00 91.38 81 ILE A N 1
ATOM 658 C CA . ILE A 1 81 ? -2.163 3.571 11.728 1.00 91.38 81 ILE A CA 1
ATOM 659 C C . ILE A 1 81 ? -1.233 4.630 12.311 1.00 91.38 81 ILE A C 1
ATOM 661 O O . ILE A 1 81 ? -0.433 5.215 11.584 1.00 91.38 81 ILE A O 1
ATOM 665 N N . THR A 1 82 ? -1.267 4.837 13.627 1.00 93.19 82 THR A N 1
ATOM 666 C CA . THR A 1 82 ? -0.392 5.807 14.299 1.00 93.19 82 THR A CA 1
ATOM 667 C C . THR A 1 82 ? 1.080 5.471 14.058 1.00 93.19 82 THR A C 1
ATOM 669 O O . THR A 1 82 ? 1.849 6.330 13.631 1.00 93.19 82 THR A O 1
ATOM 672 N N . GLN A 1 83 ? 1.473 4.209 14.249 1.00 91.75 83 GLN A N 1
ATOM 673 C CA . GLN A 1 83 ? 2.845 3.761 13.992 1.00 91.75 83 GLN A CA 1
ATOM 674 C C . GLN A 1 83 ? 3.237 3.888 12.515 1.00 91.75 83 GLN A C 1
ATOM 676 O O . GLN A 1 83 ? 4.378 4.232 12.211 1.00 91.75 83 GLN A O 1
ATOM 681 N N . ALA A 1 84 ? 2.311 3.629 11.592 1.00 91.38 84 ALA A N 1
ATOM 682 C CA . ALA A 1 84 ? 2.555 3.790 10.165 1.00 91.38 84 ALA A CA 1
ATOM 683 C C . ALA A 1 84 ? 2.810 5.254 9.786 1.00 91.38 84 ALA A C 1
ATOM 685 O O . ALA A 1 84 ? 3.780 5.540 9.090 1.00 91.38 84 ALA A O 1
ATOM 686 N N . PHE A 1 85 ? 2.002 6.192 10.286 1.00 92.69 85 PHE A N 1
ATOM 687 C CA . PHE A 1 85 ? 2.208 7.621 10.034 1.00 92.69 85 PHE A CA 1
ATOM 688 C C . PHE A 1 85 ? 3.498 8.148 10.661 1.00 92.69 85 PHE A C 1
ATOM 690 O O . PHE A 1 85 ? 4.162 8.974 10.036 1.00 92.69 85 PHE A O 1
ATOM 697 N N . VAL A 1 86 ? 3.895 7.630 11.830 1.00 93.06 86 VAL A N 1
ATOM 698 C CA . VAL A 1 86 ? 5.226 7.903 12.388 1.00 93.06 86 VAL A CA 1
ATOM 699 C C . VAL A 1 86 ? 6.300 7.493 11.383 1.00 93.06 86 VAL A C 1
ATOM 701 O O . VAL A 1 86 ? 7.060 8.345 10.959 1.00 93.06 86 VAL A O 1
ATOM 704 N N . LYS A 1 87 ? 6.288 6.247 10.894 1.00 90.94 87 LYS A N 1
ATOM 705 C CA . LYS A 1 87 ? 7.285 5.756 9.920 1.00 90.94 87 LYS A CA 1
ATOM 706 C C . LYS A 1 87 ? 7.309 6.519 8.592 1.00 90.94 87 LYS A C 1
ATOM 708 O O . LYS A 1 87 ? 8.331 6.522 7.914 1.00 90.94 87 LYS A O 1
ATOM 713 N N . ILE A 1 88 ? 6.175 7.073 8.164 1.00 87.94 88 ILE A N 1
ATOM 714 C CA . ILE A 1 88 ? 6.075 7.776 6.878 1.00 87.94 88 ILE A CA 1
ATOM 715 C C . ILE A 1 88 ? 6.624 9.204 6.977 1.00 87.94 88 ILE A C 1
ATOM 717 O O . ILE A 1 88 ? 7.203 9.688 6.004 1.00 87.94 88 ILE A O 1
ATOM 721 N N . TYR A 1 89 ? 6.419 9.885 8.108 1.00 87.44 89 TYR A N 1
ATOM 722 C CA . TYR A 1 89 ? 6.649 11.329 8.223 1.00 87.44 89 TYR A CA 1
ATOM 723 C C . TYR A 1 89 ? 7.724 11.742 9.239 1.00 87.44 89 TYR A C 1
ATOM 725 O O . TYR A 1 89 ? 8.142 12.900 9.197 1.00 87.44 89 TYR A O 1
ATOM 733 N N . PHE A 1 90 ? 8.169 10.844 10.122 1.00 84.31 90 PHE A N 1
ATOM 734 C CA . PHE A 1 90 ? 9.139 11.112 11.190 1.00 84.31 90 PHE A CA 1
ATOM 735 C C . PHE A 1 90 ? 10.279 10.089 11.174 1.00 84.31 90 PHE A C 1
ATOM 737 O O . PHE A 1 90 ? 11.428 10.520 11.419 1.00 84.31 90 PHE A O 1
#

pLDDT: mean 90.54, std 4.32, range [64.62, 97.19]

Foldseek 3Di:
DDPVVVVVVVVVVVVVLVVLLVVLVVLLVLCPPPDPVSLLVSLVSLLVCLVVVPDHPCSVVSLVSLLVQCPPPDVVSVVSSVVSVVSNPD

Sequence (90 aa):
MRVEEIVALYKDGLRFMDLIEQANQHVVNLFNSPTLADCKQAVDFFVNLRHYRLVLPNIEQSLRLMFSLIWSVDKSICEAITQAFVKIYF